Protein AF-C4L0L9-F1 (afdb_monomer)

Foldseek 3Di:
DPDVVVVVCCVLQPPVNLVVLVVVLVVLVVVLVVLVVVLVVLVVVLVVLVVLLVVLVVVLVVQLVVLVVQQDPQRWHADPNDIDHQPDPVSSVVSSCVSSVVSVVVSVVSVVVSVVSVVVSVVSVVVSVVSVVVSVVSVVSSVVNVVVVVVVVVVD

Solvent-accessible surface area (backbone atoms only — not comparable to full-atom values): 8488 Å² total; per-residue (Å²): 137,79,62,71,63,58,63,72,45,43,83,56,69,36,68,70,50,48,52,51,47,52,54,50,50,55,50,45,51,52,53,51,53,52,50,53,50,53,47,52,51,51,52,50,54,46,52,53,45,51,51,51,43,54,50,41,56,50,50,36,52,52,45,32,53,50,45,60,71,57,47,40,97,84,35,35,34,77,54,99,90,40,82,44,72,44,88,47,72,65,51,47,49,50,49,28,50,57,75,23,41,65,55,52,54,52,40,53,51,46,53,51,52,43,52,52,50,52,51,49,48,51,54,50,48,55,51,48,54,54,47,52,55,50,44,51,51,51,50,52,51,50,51,53,43,51,51,50,50,54,54,54,65,73,73,109

Organism: Exiguobacterium sp. (strain ATCC BAA-1283 / AT1b) (NCBI:txid360911)

Structure (mmCIF, N/CA/C/O backbone):
data_AF-C4L0L9-F1
#
_entry.id   AF-C4L0L9-F1
#
loop_
_atom_site.group_PDB
_atom_site.id
_atom_site.type_symbol
_atom_site.label_atom_id
_atom_site.label_alt_id
_atom_site.label_comp_id
_atom_site.label_asym_id
_atom_site.label_entity_id
_atom_site.label_seq_id
_atom_site.pdbx_PDB_ins_code
_atom_site.Cartn_x
_atom_site.Cartn_y
_atom_site.Cartn_z
_atom_site.occupancy
_atom_site.B_iso_or_equiv
_atom_site.auth_seq_id
_atom_site.auth_comp_id
_atom_site.auth_asym_id
_atom_site.auth_atom_id
_atom_site.pdbx_PDB_model_num
ATOM 1 N N . MET A 1 1 ? 30.753 -9.907 -53.698 1.00 44.19 1 MET A N 1
ATOM 2 C CA . MET A 1 1 ? 29.550 -9.616 -52.879 1.00 44.19 1 MET A CA 1
ATOM 3 C C . MET A 1 1 ? 29.886 -8.893 -51.554 1.00 44.19 1 MET A C 1
ATOM 5 O O . MET A 1 1 ? 29.143 -9.044 -50.598 1.00 44.19 1 MET A O 1
ATOM 9 N N . SER A 1 2 ? 30.962 -8.093 -51.443 1.00 51.22 2 SER A N 1
ATOM 10 C CA . SER A 1 2 ? 31.519 -7.734 -50.116 1.00 51.22 2 SER A CA 1
ATOM 11 C C . SER A 1 2 ? 31.445 -6.264 -49.675 1.00 51.22 2 SER A C 1
ATOM 13 O O . SER A 1 2 ? 31.739 -5.997 -48.520 1.00 51.22 2 SER A O 1
ATOM 15 N N . THR A 1 3 ? 31.018 -5.307 -50.501 1.00 48.69 3 THR A N 1
ATOM 16 C CA . THR A 1 3 ? 31.003 -3.877 -50.105 1.00 48.69 3 THR A CA 1
ATOM 17 C C . THR A 1 3 ? 29.601 -3.305 -49.887 1.00 48.69 3 THR A C 1
ATOM 19 O O . THR A 1 3 ? 29.414 -2.447 -49.028 1.00 48.69 3 THR A O 1
ATOM 22 N N . LEU A 1 4 ? 28.589 -3.828 -50.590 1.00 46.50 4 LEU A N 1
ATOM 23 C CA . LEU A 1 4 ? 27.203 -3.352 -50.482 1.00 46.50 4 LEU A CA 1
ATOM 24 C C . LEU A 1 4 ? 26.543 -3.703 -49.138 1.00 46.50 4 LEU A C 1
ATOM 26 O O . LEU A 1 4 ? 25.792 -2.891 -48.615 1.00 46.50 4 LEU A O 1
ATOM 30 N N . GLN A 1 5 ? 26.862 -4.857 -48.538 1.00 54.78 5 GLN A N 1
ATOM 31 C CA . GLN A 1 5 ? 26.287 -5.243 -47.240 1.00 54.78 5 GLN A CA 1
ATOM 32 C C . GLN A 1 5 ? 26.843 -4.416 -46.070 1.00 54.78 5 GLN A C 1
ATOM 34 O O . GLN A 1 5 ? 26.088 -4.062 -45.173 1.00 54.78 5 GLN A O 1
ATOM 39 N N . ILE A 1 6 ? 28.130 -4.050 -46.079 1.00 54.38 6 ILE A N 1
ATOM 40 C CA . ILE A 1 6 ? 28.748 -3.274 -44.986 1.00 54.38 6 ILE A CA 1
ATOM 41 C C . ILE A 1 6 ? 28.174 -1.846 -44.939 1.00 54.38 6 ILE A C 1
ATOM 43 O O . ILE A 1 6 ? 27.879 -1.331 -43.860 1.00 54.38 6 ILE A O 1
ATOM 47 N N . GLY A 1 7 ? 27.923 -1.235 -46.105 1.00 59.56 7 GLY A N 1
ATOM 48 C CA . GLY A 1 7 ? 27.276 0.078 -46.200 1.00 59.56 7 GLY A CA 1
ATOM 49 C C . GLY A 1 7 ? 25.862 0.098 -45.608 1.00 59.56 7 GLY A C 1
ATOM 50 O O . GLY A 1 7 ? 25.508 1.045 -44.901 1.00 59.56 7 GLY A O 1
ATOM 51 N N . SER A 1 8 ? 25.086 -0.973 -45.816 1.00 62.59 8 SER A N 1
ATOM 52 C CA . SER A 1 8 ? 23.718 -1.108 -45.297 1.00 62.59 8 SER A CA 1
ATOM 53 C C . SER A 1 8 ? 23.647 -1.170 -43.768 1.00 62.59 8 SER A C 1
ATOM 55 O O . SER A 1 8 ? 22.678 -0.686 -43.194 1.00 62.59 8 SER A O 1
ATOM 57 N N . TYR A 1 9 ? 24.673 -1.698 -43.094 1.00 68.38 9 TYR A N 1
ATOM 58 C CA . TYR A 1 9 ? 24.697 -1.851 -41.633 1.00 68.38 9 TYR A CA 1
ATOM 59 C C . TYR A 1 9 ? 25.349 -0.683 -40.882 1.00 68.38 9 TYR A C 1
ATOM 61 O O . TYR A 1 9 ? 25.271 -0.628 -39.656 1.00 68.38 9 TYR A O 1
ATOM 69 N N . SER A 1 10 ? 25.951 0.273 -41.597 1.00 67.88 10 SER A N 1
ATOM 70 C CA . SER A 1 10 ? 26.717 1.389 -41.018 1.00 67.88 10 SER A CA 1
ATOM 71 C C . SER A 1 10 ? 25.944 2.207 -39.976 1.00 67.88 10 SER A C 1
ATOM 73 O O . SER A 1 10 ? 26.502 2.613 -38.965 1.00 67.88 10 SER A O 1
ATOM 75 N N . HIS A 1 11 ? 24.641 2.402 -40.163 1.00 72.25 11 HIS A N 1
ATOM 76 C CA . HIS A 1 11 ? 23.782 3.124 -39.223 1.00 72.25 11 HIS A CA 1
ATOM 77 C C . HIS A 1 11 ? 23.518 2.368 -37.908 1.00 72.25 11 HIS A C 1
ATOM 79 O O . HIS A 1 11 ? 23.028 2.967 -36.962 1.00 72.25 11 HIS A O 1
ATOM 85 N N . ILE A 1 12 ? 23.838 1.078 -37.814 1.00 72.19 12 ILE A N 1
ATOM 86 C CA . ILE A 1 12 ? 23.623 0.264 -36.607 1.00 72.19 12 ILE A CA 1
ATOM 87 C C . ILE A 1 12 ? 24.910 0.157 -35.779 1.00 72.19 12 ILE A C 1
ATOM 89 O O . ILE A 1 12 ? 24.837 0.129 -34.556 1.00 72.19 12 ILE A O 1
ATOM 93 N N . ILE A 1 13 ? 26.068 0.129 -36.445 1.00 74.75 13 ILE A N 1
ATOM 94 C CA . ILE A 1 13 ? 27.394 -0.175 -35.865 1.00 74.75 13 ILE A CA 1
ATOM 95 C C . ILE A 1 13 ? 28.318 1.038 -35.717 1.00 74.75 13 ILE A C 1
ATOM 97 O O . ILE A 1 13 ? 29.450 0.895 -35.259 1.00 74.75 13 ILE A O 1
ATOM 101 N N . LYS A 1 14 ? 27.870 2.220 -36.148 1.00 82.25 14 LYS A N 1
ATOM 102 C CA . LYS A 1 14 ? 28.586 3.481 -35.938 1.00 82.25 14 LYS A CA 1
ATOM 103 C C . LYS A 1 14 ? 28.936 3.651 -34.452 1.00 82.25 14 LYS A C 1
ATOM 105 O O . LYS A 1 14 ? 28.048 3.405 -33.6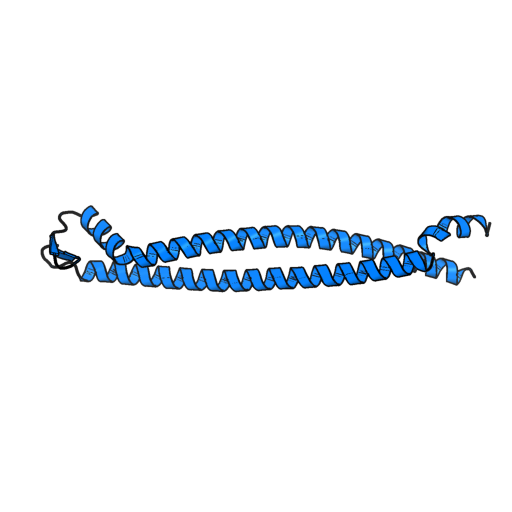32 1.00 82.25 14 LYS A O 1
ATOM 110 N N . PRO A 1 15 ? 30.168 4.066 -34.097 1.00 78.75 15 PRO A N 1
ATOM 111 C CA . PRO A 1 15 ? 30.581 4.223 -32.702 1.00 78.75 15 PRO A CA 1
ATOM 112 C C . PRO A 1 15 ? 29.590 5.045 -31.875 1.00 78.75 15 PRO A C 1
ATOM 114 O O . PRO A 1 15 ? 29.236 4.641 -30.773 1.00 78.75 15 PRO A O 1
ATOM 117 N N . GLU A 1 16 ? 29.039 6.111 -32.459 1.00 82.62 16 GLU A N 1
ATOM 118 C CA . GLU A 1 16 ? 28.061 6.986 -31.808 1.00 82.62 16 GLU A CA 1
ATOM 119 C C . GLU A 1 16 ? 26.762 6.239 -31.456 1.00 82.62 16 GLU A C 1
ATOM 121 O O . GLU A 1 16 ? 26.140 6.482 -30.425 1.00 82.62 16 GLU A O 1
ATOM 126 N N . ASN A 1 17 ? 26.358 5.282 -32.295 1.00 83.06 17 ASN A N 1
ATOM 127 C CA . ASN A 1 17 ? 25.149 4.482 -32.097 1.00 83.06 17 ASN A CA 1
ATOM 128 C C . ASN A 1 17 ? 25.361 3.302 -31.144 1.00 83.06 17 ASN A C 1
ATOM 130 O O . ASN A 1 17 ? 24.385 2.806 -30.585 1.00 83.06 17 ASN A O 1
ATOM 134 N N . VAL A 1 18 ? 26.604 2.847 -30.971 1.00 82.69 18 VAL A N 1
ATOM 135 C CA . VAL A 1 18 ? 26.977 1.849 -29.958 1.00 82.69 18 VAL A CA 1
ATOM 136 C C . VAL A 1 18 ? 27.052 2.514 -28.585 1.00 82.69 18 VAL A C 1
ATOM 138 O O . VAL A 1 18 ? 26.459 2.019 -27.631 1.00 82.69 18 VAL A O 1
ATOM 141 N N . GLU A 1 19 ? 27.710 3.670 -28.497 1.00 86.75 19 GLU A N 1
ATOM 142 C CA . GLU A 1 19 ? 27.778 4.470 -27.273 1.00 86.75 19 GLU A CA 1
ATOM 143 C C . GLU A 1 19 ? 26.380 4.890 -26.812 1.00 86.75 19 GLU A C 1
ATOM 145 O O . GLU A 1 19 ? 26.021 4.666 -25.660 1.00 86.75 19 GLU A O 1
ATOM 150 N N . SER A 1 20 ? 25.540 5.365 -27.739 1.00 86.88 20 SER A N 1
ATOM 151 C CA . SER A 1 20 ? 24.146 5.704 -27.446 1.00 86.88 20 SER A CA 1
ATOM 152 C C . SER A 1 20 ? 23.359 4.533 -26.852 1.00 86.88 20 SER A C 1
ATOM 154 O O . SER A 1 20 ? 22.569 4.748 -25.935 1.00 86.88 20 SER A O 1
ATOM 156 N N . VAL A 1 21 ? 23.556 3.305 -27.344 1.00 86.94 21 VAL A N 1
ATOM 157 C CA . VAL A 1 21 ? 22.855 2.130 -26.807 1.00 86.94 21 VAL A CA 1
ATOM 158 C C . VAL A 1 21 ? 23.388 1.743 -25.430 1.00 86.94 21 VAL A C 1
ATOM 160 O O . VAL A 1 21 ? 22.579 1.432 -24.561 1.00 86.94 21 VAL A O 1
ATOM 163 N N . ASN A 1 22 ? 24.695 1.847 -25.179 1.00 86.69 22 ASN A N 1
ATOM 164 C CA . ASN A 1 22 ? 25.245 1.645 -23.834 1.00 86.69 22 ASN A CA 1
ATOM 165 C C . ASN A 1 22 ? 24.676 2.660 -22.832 1.00 86.69 22 ASN A C 1
ATOM 167 O O . ASN A 1 22 ? 24.205 2.265 -21.771 1.00 86.69 22 ASN A O 1
ATOM 171 N N . THR A 1 23 ? 24.614 3.946 -23.194 1.00 90.19 23 THR A N 1
ATOM 172 C CA . THR A 1 23 ? 23.999 4.969 -22.333 1.00 90.19 23 THR A CA 1
ATOM 173 C C . THR A 1 23 ? 22.520 4.677 -22.068 1.00 90.19 23 THR A C 1
ATOM 175 O O . THR A 1 23 ? 22.044 4.878 -20.954 1.00 90.19 23 THR A O 1
ATOM 178 N N . MET A 1 24 ? 21.783 4.179 -23.069 1.00 88.50 24 MET A N 1
ATOM 179 C CA . MET A 1 24 ? 20.386 3.764 -22.893 1.00 88.50 24 MET A CA 1
ATOM 180 C C . MET A 1 24 ? 20.249 2.565 -21.945 1.00 88.50 24 MET A C 1
ATOM 182 O O . MET A 1 24 ? 19.306 2.540 -21.160 1.00 88.50 24 MET A O 1
ATOM 186 N N . VAL A 1 25 ? 21.168 1.594 -21.997 1.00 88.88 25 VAL A N 1
ATOM 187 C CA . VAL A 1 25 ? 21.195 0.448 -21.070 1.00 88.88 25 VAL A CA 1
ATOM 188 C C . VAL A 1 25 ? 21.446 0.921 -19.639 1.00 88.88 25 VAL A C 1
ATOM 190 O O . VAL A 1 25 ? 20.676 0.569 -18.748 1.00 88.88 25 VAL A O 1
ATOM 193 N N . ASP A 1 26 ? 22.467 1.751 -19.421 1.00 89.75 26 ASP A N 1
ATOM 194 C CA . ASP A 1 26 ? 22.813 2.254 -18.086 1.00 89.75 26 ASP A CA 1
ATOM 195 C C . ASP A 1 26 ? 21.675 3.091 -17.482 1.00 89.75 26 ASP A C 1
ATOM 197 O O . ASP A 1 26 ? 21.312 2.912 -16.316 1.00 89.75 26 ASP A O 1
ATOM 201 N N . ALA A 1 27 ? 21.059 3.962 -18.290 1.00 90.88 27 ALA A N 1
ATOM 202 C CA . ALA A 1 27 ? 19.903 4.750 -17.873 1.00 90.88 27 ALA A CA 1
ATOM 203 C C . ALA A 1 27 ? 18.705 3.855 -17.512 1.00 90.88 27 ALA A C 1
ATOM 205 O O . ALA A 1 27 ? 18.120 4.012 -16.442 1.00 90.88 27 ALA A O 1
ATOM 206 N N . ALA A 1 28 ? 18.382 2.869 -18.356 1.00 90.12 28 ALA A N 1
ATOM 207 C CA . ALA A 1 28 ? 17.270 1.952 -18.115 1.00 90.12 28 ALA A CA 1
ATOM 208 C C . ALA A 1 28 ? 17.472 1.088 -16.858 1.00 90.12 28 ALA A C 1
ATOM 210 O O . ALA A 1 28 ? 16.516 0.828 -16.126 1.00 90.12 28 ALA A O 1
ATOM 211 N N . LEU A 1 29 ? 18.709 0.664 -16.578 1.00 89.12 29 LEU A N 1
ATOM 212 C CA . LEU A 1 29 ? 19.053 -0.051 -15.347 1.00 89.12 29 LEU A CA 1
ATOM 213 C C . LEU A 1 29 ? 18.881 0.840 -14.114 1.00 89.12 29 LEU A C 1
ATOM 215 O O . LEU A 1 29 ? 18.288 0.405 -13.127 1.00 89.12 29 LEU A O 1
ATOM 219 N N . SER A 1 30 ? 19.358 2.085 -14.178 1.00 92.62 30 SER A N 1
ATOM 220 C CA . SER A 1 30 ? 19.194 3.055 -13.092 1.00 92.62 30 SER A CA 1
ATOM 221 C C . SER A 1 30 ? 17.716 3.319 -12.786 1.00 92.62 30 SER A C 1
ATOM 223 O O . SER A 1 30 ? 17.316 3.294 -11.622 1.00 92.62 30 SER A O 1
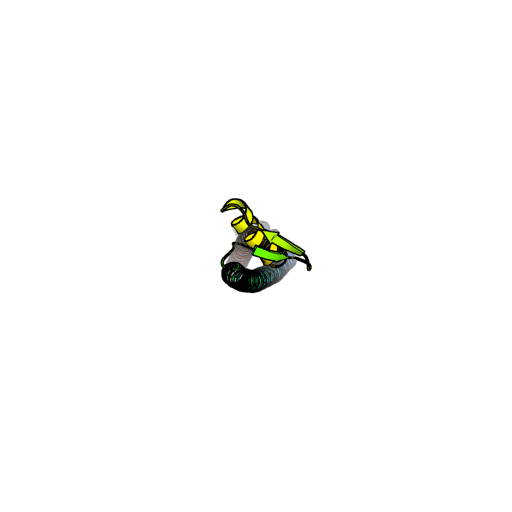ATOM 225 N N . ASP A 1 31 ? 16.895 3.517 -13.819 1.00 91.44 31 ASP A N 1
ATOM 226 C CA . ASP A 1 31 ? 15.456 3.756 -13.674 1.00 91.44 31 ASP A CA 1
ATOM 227 C C . ASP A 1 31 ? 14.727 2.551 -13.059 1.00 91.44 31 ASP A C 1
ATOM 229 O O . ASP A 1 31 ? 13.856 2.715 -12.200 1.00 91.44 31 ASP A O 1
ATOM 233 N N . LEU A 1 32 ? 15.100 1.330 -13.459 1.0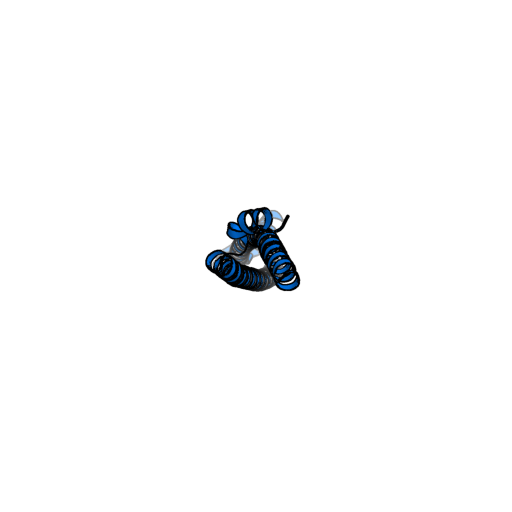0 90.50 32 LEU A N 1
ATOM 234 C CA . LEU A 1 32 ? 14.495 0.103 -12.941 1.00 90.50 32 LEU A CA 1
ATOM 235 C C . LEU A 1 32 ? 14.821 -0.111 -11.456 1.00 90.50 32 LEU A C 1
ATOM 237 O O . LEU A 1 32 ? 13.923 -0.423 -10.674 1.00 90.50 32 LEU A O 1
ATOM 241 N N . VAL A 1 33 ? 16.077 0.122 -11.057 1.00 92.25 33 VAL A N 1
ATOM 242 C CA . VAL A 1 33 ? 16.511 0.038 -9.652 1.00 92.25 33 VAL A CA 1
ATOM 243 C C . VAL A 1 33 ? 15.833 1.109 -8.796 1.00 92.25 33 VAL A C 1
ATOM 245 O O . VAL A 1 33 ? 15.416 0.827 -7.671 1.00 92.25 33 VAL A O 1
ATOM 248 N N . ALA A 1 34 ? 15.694 2.333 -9.314 1.00 92.81 34 ALA A N 1
ATOM 249 C CA . ALA A 1 34 ? 15.029 3.419 -8.597 1.00 92.81 34 ALA A CA 1
ATOM 250 C C . ALA A 1 34 ? 13.569 3.070 -8.271 1.00 92.81 34 ALA A C 1
ATOM 252 O O . ALA A 1 34 ? 13.145 3.205 -7.124 1.00 92.81 34 ALA A O 1
ATOM 253 N N . ILE A 1 35 ? 12.820 2.544 -9.242 1.00 92.56 35 ILE A N 1
ATOM 254 C CA . ILE A 1 35 ? 11.413 2.178 -9.033 1.00 92.56 35 ILE A CA 1
ATOM 255 C C . ILE A 1 35 ? 11.262 0.945 -8.152 1.00 92.56 35 ILE A C 1
ATOM 257 O O . ILE A 1 35 ? 10.349 0.900 -7.334 1.00 92.56 35 ILE A O 1
ATOM 261 N N . GLU A 1 36 ? 12.152 -0.042 -8.259 1.00 90.00 36 GLU A N 1
ATOM 262 C CA . GLU A 1 36 ? 12.136 -1.187 -7.345 1.00 90.00 36 GLU A CA 1
ATOM 263 C C . GLU A 1 36 ? 12.302 -0.737 -5.885 1.00 90.00 36 GLU A C 1
ATOM 265 O O . GLU A 1 36 ? 11.580 -1.204 -4.999 1.00 90.00 36 GLU A O 1
ATOM 270 N N . LYS A 1 37 ? 13.190 0.235 -5.643 1.00 92.75 37 LYS A N 1
ATOM 271 C CA . LYS A 1 37 ? 13.360 0.847 -4.324 1.00 92.75 37 LYS A CA 1
ATOM 272 C C . LYS A 1 37 ? 12.099 1.589 -3.868 1.00 92.75 37 LYS A C 1
ATOM 274 O O . LYS A 1 37 ? 11.651 1.354 -2.748 1.00 92.75 37 LYS A O 1
ATOM 279 N N . GLU A 1 38 ? 11.505 2.427 -4.720 1.00 92.12 38 GLU A N 1
ATOM 280 C CA . GLU A 1 38 ? 10.257 3.150 -4.412 1.00 92.12 38 GLU A CA 1
ATOM 281 C C . GLU A 1 38 ? 9.107 2.188 -4.063 1.00 92.12 38 GLU A C 1
ATOM 283 O O . GLU A 1 38 ? 8.386 2.397 -3.087 1.00 92.12 38 GLU A O 1
ATOM 288 N N . VAL A 1 39 ? 8.969 1.088 -4.812 1.00 90.06 39 VAL A N 1
ATOM 289 C CA . VAL A 1 39 ? 7.976 0.038 -4.539 1.00 90.06 39 VAL A CA 1
ATOM 290 C C . VAL A 1 39 ? 8.239 -0.618 -3.184 1.00 90.06 39 VAL A C 1
ATOM 292 O O . VAL A 1 39 ? 7.304 -0.819 -2.405 1.00 90.06 39 VAL A O 1
ATOM 295 N N . GLY A 1 40 ? 9.498 -0.943 -2.881 1.00 90.56 40 GLY A N 1
ATOM 296 C CA . GLY A 1 40 ? 9.892 -1.512 -1.592 1.00 90.56 40 GLY A CA 1
ATOM 297 C C . GLY A 1 40 ? 9.549 -0.597 -0.413 1.00 90.56 40 GLY A C 1
ATOM 298 O O . GLY A 1 40 ? 8.964 -1.053 0.572 1.00 90.56 40 GLY A O 1
ATOM 299 N N . GLU A 1 41 ? 9.844 0.697 -0.534 1.00 93.06 41 GLU A N 1
ATOM 300 C CA . GLU A 1 41 ? 9.500 1.713 0.468 1.00 93.06 41 GLU A CA 1
ATOM 301 C C . GLU A 1 41 ? 7.980 1.842 0.647 1.00 93.06 41 GLU A C 1
ATOM 303 O O . GLU A 1 41 ? 7.486 1.838 1.777 1.00 93.06 41 GLU A O 1
ATOM 308 N N . ALA A 1 42 ? 7.213 1.852 -0.448 1.00 92.06 42 ALA A N 1
ATOM 309 C CA . ALA A 1 42 ? 5.752 1.894 -0.394 1.00 92.06 42 ALA A CA 1
ATOM 310 C C . ALA A 1 42 ? 5.155 0.664 0.319 1.00 92.06 42 ALA A C 1
ATOM 312 O O . ALA A 1 42 ? 4.216 0.792 1.109 1.00 92.06 42 ALA A O 1
ATOM 313 N N . TYR A 1 43 ? 5.723 -0.529 0.107 1.00 91.06 43 TYR A N 1
ATOM 314 C CA . TYR A 1 43 ? 5.336 -1.736 0.844 1.00 91.06 43 TYR A CA 1
ATOM 315 C C . TYR A 1 43 ? 5.676 -1.664 2.336 1.00 91.06 43 TYR A C 1
ATOM 317 O O . TYR A 1 43 ? 4.881 -2.135 3.155 1.00 91.06 43 TYR A O 1
ATOM 325 N N . GLY A 1 44 ? 6.816 -1.064 2.691 1.00 91.50 44 GLY A N 1
ATOM 326 C CA . GLY A 1 44 ? 7.187 -0.782 4.079 1.00 91.50 44 GLY A CA 1
ATOM 327 C C . GLY A 1 44 ? 6.160 0.122 4.762 1.00 91.50 44 GLY A C 1
ATOM 328 O O . GLY A 1 44 ? 5.567 -0.273 5.767 1.00 91.50 44 GLY A O 1
ATOM 329 N N . ASN A 1 45 ? 5.853 1.265 4.145 1.00 92.62 45 ASN A N 1
ATOM 330 C CA . ASN A 1 45 ? 4.851 2.215 4.640 1.00 92.62 45 ASN A CA 1
ATOM 331 C C . ASN A 1 45 ? 3.472 1.557 4.797 1.00 92.62 45 ASN A C 1
ATOM 333 O O . ASN A 1 45 ? 2.801 1.720 5.817 1.00 92.62 45 ASN A O 1
ATOM 337 N N . ARG A 1 46 ? 3.058 0.737 3.822 1.00 94.81 46 ARG A N 1
ATOM 338 C CA . ARG A 1 46 ? 1.809 -0.031 3.907 1.00 94.81 46 ARG A CA 1
ATOM 339 C C . ARG A 1 46 ? 1.794 -0.966 5.117 1.00 94.81 46 ARG A C 1
ATOM 341 O O . ARG A 1 46 ? 0.774 -1.065 5.795 1.00 94.81 46 ARG A O 1
ATOM 348 N N . ALA A 1 47 ? 2.889 -1.676 5.383 1.00 95.44 47 ALA A N 1
ATOM 349 C CA . ALA A 1 47 ? 2.969 -2.597 6.514 1.00 95.44 47 ALA A CA 1
ATOM 350 C C . ALA A 1 47 ? 2.841 -1.864 7.860 1.00 95.44 47 ALA A C 1
ATOM 352 O O . ALA A 1 47 ? 2.159 -2.355 8.765 1.00 95.44 47 ALA A O 1
ATOM 353 N N . GLU A 1 48 ? 3.441 -0.679 7.978 1.00 95.31 48 GLU A N 1
ATOM 354 C CA . GLU A 1 48 ? 3.315 0.173 9.163 1.00 95.31 48 GLU A CA 1
ATOM 355 C C . GLU A 1 48 ? 1.876 0.659 9.369 1.00 95.31 48 GLU A C 1
ATOM 357 O O . GLU A 1 48 ? 1.339 0.510 10.470 1.00 95.31 48 GLU A O 1
ATOM 362 N N . LEU A 1 49 ? 1.213 1.136 8.310 1.00 95.38 49 LEU A N 1
ATOM 363 C CA . LEU A 1 49 ? -0.193 1.554 8.361 1.00 95.38 49 LEU A CA 1
ATOM 364 C C . LEU A 1 49 ? -1.124 0.399 8.750 1.00 95.38 49 LEU A C 1
ATOM 366 O O . LEU A 1 49 ? -1.983 0.565 9.614 1.00 95.38 49 LEU A O 1
ATOM 370 N N . VAL A 1 50 ? -0.923 -0.800 8.189 1.00 96.38 50 VAL A N 1
ATOM 371 C CA . VAL A 1 50 ? -1.692 -2.002 8.563 1.00 96.38 50 VAL A CA 1
ATOM 372 C C . VAL A 1 50 ? -1.518 -2.322 10.047 1.00 96.38 50 VAL A C 1
ATOM 374 O O . VAL A 1 50 ? -2.490 -2.637 10.737 1.00 96.38 50 VAL A O 1
ATOM 377 N N . LYS A 1 51 ? -0.285 -2.247 10.559 1.00 96.56 51 LYS A N 1
ATOM 378 C CA . LYS A 1 51 ? -0.002 -2.503 11.973 1.00 96.56 51 LYS A CA 1
ATOM 379 C C . LYS A 1 51 ? -0.688 -1.469 12.869 1.00 96.56 51 LYS A C 1
ATOM 381 O O . LYS A 1 51 ? -1.317 -1.860 13.852 1.00 96.56 51 LYS A O 1
ATOM 386 N N . ALA A 1 52 ? -0.605 -0.188 12.514 1.00 95.12 52 ALA A N 1
ATOM 387 C CA . ALA A 1 52 ? -1.257 0.896 13.242 1.00 95.12 52 ALA A CA 1
ATOM 388 C C . ALA A 1 52 ? -2.789 0.742 13.243 1.00 95.12 52 ALA A C 1
ATOM 390 O O . ALA A 1 52 ? -3.411 0.814 14.303 1.00 95.12 52 ALA A O 1
ATOM 391 N N . ALA A 1 53 ? -3.388 0.418 12.093 1.00 95.56 53 ALA A N 1
ATOM 392 C CA . ALA A 1 53 ? -4.817 0.133 11.981 1.00 95.56 53 ALA A CA 1
ATOM 393 C C . ALA A 1 53 ? -5.237 -1.029 12.893 1.00 95.56 53 ALA A C 1
ATOM 395 O O . ALA A 1 53 ? -6.209 -0.920 13.638 1.00 95.56 53 ALA A O 1
ATOM 396 N N . LYS A 1 54 ? -4.472 -2.131 12.911 1.00 95.88 54 LYS A N 1
ATOM 397 C CA . LYS A 1 54 ? -4.764 -3.281 13.782 1.00 95.88 54 LYS A CA 1
ATOM 398 C C . LYS A 1 54 ? -4.631 -2.973 15.264 1.00 95.88 54 LYS A C 1
ATOM 400 O O . LYS A 1 54 ? -5.413 -3.498 16.059 1.00 95.88 54 LYS A O 1
ATOM 405 N N . GLN A 1 55 ? -3.679 -2.127 15.637 1.00 95.62 55 GLN A N 1
ATOM 406 C CA . GLN A 1 55 ? -3.562 -1.665 17.010 1.00 95.62 55 GLN A CA 1
ATOM 407 C C . GLN A 1 55 ? -4.790 -0.835 17.415 1.00 95.62 55 GLN A C 1
ATOM 409 O O . GLN A 1 55 ? -5.422 -1.150 18.423 1.00 95.62 55 GLN A O 1
ATOM 414 N N . LEU A 1 56 ? -5.194 0.135 16.589 1.00 95.12 56 LEU A N 1
ATOM 415 C CA . LEU A 1 56 ? -6.381 0.963 16.829 1.00 95.12 56 LEU A CA 1
ATOM 416 C C . LEU A 1 56 ? -7.681 0.151 16.854 1.00 95.12 56 LEU A C 1
ATOM 418 O O . LEU A 1 56 ? -8.522 0.376 17.720 1.00 95.12 56 LEU A O 1
ATOM 422 N N . GLU A 1 57 ? -7.847 -0.840 15.973 1.00 94.94 57 GLU A N 1
ATOM 423 C CA . GLU A 1 57 ? -8.977 -1.780 16.035 1.00 94.94 57 GLU A CA 1
ATOM 424 C C . GLU A 1 57 ? -9.042 -2.502 17.394 1.00 94.94 57 GLU A C 1
ATOM 426 O O . GLU A 1 57 ? -10.128 -2.722 17.940 1.00 94.94 57 GLU A O 1
ATOM 431 N N . GLY A 1 58 ? -7.886 -2.896 17.937 1.00 95.38 58 GLY A N 1
ATOM 432 C CA . GLY A 1 58 ? -7.779 -3.511 19.257 1.00 95.38 58 GLY A CA 1
ATOM 433 C C . GLY A 1 58 ? -8.157 -2.543 20.377 1.00 95.38 58 GLY A C 1
ATOM 434 O O . GLY A 1 58 ? -8.968 -2.884 21.239 1.00 95.38 58 GLY A O 1
ATOM 435 N N . GLU A 1 59 ? -7.626 -1.324 20.333 1.00 94.62 59 GLU A N 1
ATOM 436 C CA . GLU A 1 59 ? -7.921 -0.261 21.297 1.00 94.62 59 GLU A CA 1
ATOM 437 C C . GLU A 1 59 ? -9.408 0.117 21.296 1.00 94.62 59 GLU A C 1
ATOM 439 O O . GLU A 1 59 ? -10.016 0.212 22.362 1.00 94.62 59 GLU A O 1
ATOM 444 N N . ILE A 1 60 ? -10.031 0.229 20.118 1.00 94.44 60 ILE A N 1
ATOM 445 C CA . ILE A 1 60 ? -11.476 0.442 19.972 1.00 94.44 60 ILE A CA 1
ATOM 446 C C . ILE A 1 60 ? -12.243 -0.669 20.686 1.00 94.44 60 ILE A C 1
ATOM 448 O O . ILE A 1 60 ? -13.094 -0.378 21.521 1.00 94.44 60 ILE A O 1
ATOM 452 N N . LYS A 1 61 ? -11.925 -1.942 20.421 1.00 93.62 61 LYS A N 1
ATOM 453 C CA . LYS A 1 61 ? -12.615 -3.073 21.064 1.00 93.62 61 LYS A CA 1
ATOM 454 C C . LYS A 1 61 ? -12.469 -3.051 22.584 1.00 93.62 61 LYS A C 1
ATOM 456 O O . LYS A 1 61 ? -13.436 -3.342 23.285 1.00 93.62 61 LYS A O 1
ATOM 461 N N . LEU A 1 62 ? -11.292 -2.691 23.097 1.00 94.44 62 LEU A N 1
ATOM 462 C CA . LEU A 1 62 ? -11.051 -2.568 24.537 1.00 94.44 62 LEU A CA 1
ATOM 463 C C . LEU A 1 62 ? -11.846 -1.412 25.153 1.00 94.44 62 LEU A C 1
ATOM 465 O O . LEU A 1 62 ? -12.463 -1.590 26.204 1.00 94.44 62 LEU A O 1
ATOM 469 N N . LEU A 1 63 ? -11.883 -0.252 24.495 1.00 93.44 63 LEU A N 1
ATOM 470 C CA . LEU A 1 63 ? -12.671 0.901 24.933 1.00 93.44 63 LEU A CA 1
ATOM 471 C C . LEU A 1 63 ? -14.168 0.599 24.922 1.00 93.44 63 LEU A C 1
ATOM 473 O O . LEU A 1 63 ? -14.873 0.925 25.874 1.00 93.44 63 LEU A O 1
ATOM 477 N N . GLU A 1 64 ? -14.648 -0.066 23.876 1.00 92.12 64 GLU A N 1
ATOM 478 C CA . GLU A 1 64 ? -16.040 -0.479 23.748 1.00 92.12 64 GLU A CA 1
ATOM 479 C C . GLU A 1 64 ? -16.430 -1.532 24.795 1.00 92.12 64 GLU A C 1
ATOM 481 O O . GLU A 1 64 ? -17.505 -1.439 25.390 1.00 92.12 64 GLU A O 1
ATOM 486 N N . ALA A 1 65 ? -15.554 -2.500 25.079 1.00 90.94 65 ALA A N 1
ATOM 487 C CA . ALA A 1 65 ? -15.745 -3.460 26.165 1.00 90.94 65 ALA A CA 1
ATOM 488 C C . ALA A 1 65 ? -15.768 -2.763 27.536 1.00 90.94 65 ALA A C 1
ATOM 490 O O . ALA A 1 65 ? -16.652 -3.018 28.356 1.00 90.94 65 ALA A O 1
ATOM 491 N N . GLY A 1 66 ? -14.846 -1.823 27.763 1.00 89.31 66 GLY A N 1
ATOM 492 C CA . GLY A 1 66 ? -14.812 -0.997 28.968 1.00 89.31 66 GLY A CA 1
ATOM 493 C C . GLY A 1 66 ? -16.054 -0.116 29.120 1.00 89.31 66 GLY A C 1
ATOM 494 O O . GLY A 1 66 ? -16.530 0.080 30.238 1.00 89.31 66 GLY A O 1
ATOM 495 N N . ALA A 1 67 ? -16.629 0.368 28.015 1.00 87.50 67 ALA A N 1
ATOM 496 C CA . ALA A 1 67 ? -17.874 1.130 28.030 1.00 87.50 67 ALA A CA 1
ATOM 497 C C . ALA A 1 67 ? -19.033 0.291 28.581 1.00 87.50 67 ALA A C 1
ATOM 499 O O . ALA A 1 67 ? -19.789 0.795 29.405 1.00 87.50 67 ALA A O 1
ATOM 500 N N . PHE A 1 68 ? -19.133 -0.995 28.224 1.00 84.38 68 PHE A N 1
ATOM 501 C CA . PHE A 1 68 ? -20.132 -1.893 28.815 1.00 84.38 68 PHE A CA 1
ATOM 502 C C . PHE A 1 68 ? -19.951 -2.070 30.322 1.00 84.38 68 PHE A C 1
ATOM 504 O O . PHE A 1 68 ? -20.933 -2.035 31.057 1.00 84.38 68 PHE A O 1
ATOM 511 N N . MET A 1 69 ? -18.709 -2.218 30.789 1.00 85.00 69 MET A N 1
ATOM 512 C CA . MET A 1 69 ? -18.418 -2.387 32.218 1.00 85.00 69 MET A CA 1
ATOM 513 C C . MET A 1 69 ? -18.746 -1.139 33.049 1.00 85.00 69 MET A C 1
ATOM 515 O O . MET A 1 69 ? -19.022 -1.253 34.240 1.00 85.00 69 MET A O 1
ATOM 519 N N . LYS A 1 70 ? -18.724 0.049 32.434 1.00 85.31 70 LYS A N 1
ATOM 520 C CA . LYS A 1 70 ? -19.073 1.321 33.085 1.00 85.31 70 LYS A CA 1
ATOM 521 C C . LYS A 1 70 ? -20.581 1.563 33.190 1.00 85.31 70 LYS A C 1
ATOM 523 O O . LYS A 1 70 ? -20.989 2.501 33.873 1.00 85.31 70 LYS A O 1
ATOM 528 N N . ILE A 1 71 ? -21.410 0.750 32.531 1.00 86.50 71 ILE A N 1
ATOM 529 C CA . ILE A 1 71 ? -22.865 0.851 32.654 1.00 86.50 71 ILE A CA 1
ATOM 530 C C . ILE A 1 71 ? -23.275 0.321 34.028 1.00 86.50 71 ILE A C 1
ATOM 532 O O . ILE A 1 71 ? -23.124 -0.864 34.317 1.00 86.50 71 ILE A O 1
ATOM 536 N N . GLY A 1 72 ? -23.797 1.206 34.880 1.00 81.50 72 GLY A N 1
ATOM 537 C CA . GLY A 1 72 ? -24.297 0.826 36.199 1.00 81.50 72 GLY A CA 1
ATOM 538 C C . GLY A 1 72 ? -25.536 -0.071 36.123 1.00 81.50 72 GLY A C 1
ATOM 539 O O . GLY A 1 72 ? -26.208 -0.143 35.094 1.00 81.50 72 GLY A O 1
ATOM 540 N N . VAL A 1 73 ? -25.879 -0.708 37.247 1.00 80.00 73 VAL A N 1
ATOM 541 C CA . VAL A 1 73 ? -27.018 -1.644 37.373 1.00 80.00 73 VAL A CA 1
ATOM 542 C C . VAL A 1 73 ? -28.343 -1.027 36.889 1.00 80.00 73 VAL A C 1
ATOM 544 O O . VAL A 1 73 ? -29.146 -1.706 36.254 1.00 80.00 73 VAL A O 1
ATOM 547 N N . ASP A 1 74 ? -28.525 0.285 37.074 1.00 83.75 74 ASP A N 1
ATOM 548 C CA . ASP A 1 74 ? -29.725 1.026 36.654 1.00 83.75 74 ASP A CA 1
ATOM 549 C C . ASP A 1 74 ? -29.706 1.494 35.184 1.00 83.75 74 ASP A C 1
ATOM 551 O O . ASP A 1 74 ? -30.541 2.304 34.763 1.00 83.75 74 ASP A O 1
ATOM 555 N N . ASN A 1 75 ? -28.759 0.995 34.381 1.00 84.62 75 ASN A N 1
ATOM 556 C CA . ASN A 1 75 ? -28.441 1.474 33.032 1.00 84.62 75 ASN A CA 1
ATOM 557 C C . ASN A 1 75 ? -28.057 2.962 32.987 1.00 84.62 75 ASN A C 1
ATOM 559 O O . ASN A 1 75 ? -28.317 3.650 32.001 1.00 84.62 75 ASN A O 1
ATOM 563 N N . THR A 1 76 ? -27.454 3.484 34.050 1.00 86.00 76 THR A N 1
ATOM 564 C CA . THR A 1 76 ? -26.973 4.869 34.108 1.00 86.00 76 THR A CA 1
ATOM 565 C C . THR A 1 76 ? -25.468 4.928 33.916 1.00 86.00 76 THR A C 1
ATOM 567 O O . THR A 1 76 ? -24.746 4.100 34.472 1.00 86.00 76 THR A O 1
ATOM 570 N N . VAL A 1 77 ? -25.000 5.928 33.173 1.00 87.50 77 VAL A N 1
ATOM 571 C CA . VAL A 1 77 ? -23.574 6.199 32.953 1.00 87.50 77 VAL A CA 1
ATOM 572 C C . VAL A 1 77 ? -23.315 7.689 33.129 1.00 87.50 77 VAL A C 1
ATOM 574 O O . VAL A 1 77 ? -24.221 8.502 32.951 1.00 87.50 77 VAL A O 1
ATOM 577 N N . GLU A 1 78 ? -22.086 8.053 33.468 1.00 85.38 78 GLU A N 1
ATOM 578 C CA . GLU A 1 78 ? -21.655 9.449 33.485 1.00 85.38 78 GLU A CA 1
ATOM 579 C C . GLU A 1 78 ? -20.954 9.780 32.162 1.00 85.38 78 GLU A C 1
ATOM 581 O O . GLU A 1 78 ? -20.011 9.093 31.766 1.00 85.38 78 GLU A O 1
ATOM 586 N N . ILE A 1 79 ? -21.454 10.797 31.458 1.00 83.81 79 ILE A N 1
ATOM 587 C CA . ILE A 1 79 ? -20.899 11.318 30.202 1.00 83.81 79 ILE A CA 1
ATOM 588 C C . ILE A 1 79 ? -20.674 12.809 30.411 1.00 83.81 79 ILE A C 1
ATOM 590 O O . ILE A 1 79 ? -21.627 13.526 30.715 1.00 83.81 79 ILE A O 1
ATOM 594 N N . ASP A 1 80 ? -19.430 13.270 30.288 1.00 82.25 80 ASP A N 1
ATOM 595 C CA . ASP A 1 80 ? -19.065 14.690 30.409 1.00 82.25 80 ASP A CA 1
ATOM 596 C C . ASP A 1 80 ? -19.617 15.369 31.683 1.00 82.25 80 ASP A C 1
ATOM 598 O O . ASP A 1 80 ? -20.088 16.505 31.656 1.00 82.25 80 ASP A O 1
ATOM 602 N N . GLY A 1 81 ? -19.611 14.645 32.811 1.00 81.50 81 GLY A N 1
ATOM 603 C CA . GLY A 1 81 ? -20.114 15.116 34.111 1.00 81.50 81 GLY A CA 1
ATOM 604 C C . GLY A 1 81 ? -21.636 15.033 34.297 1.00 81.50 81 GLY A C 1
ATOM 605 O O . GLY A 1 81 ? -22.145 15.365 35.366 1.00 81.50 81 GLY A O 1
ATOM 606 N N . ASN A 1 82 ? -22.381 14.564 33.292 1.00 85.50 82 ASN A N 1
ATOM 607 C CA . ASN A 1 82 ? -23.827 14.370 33.367 1.00 85.50 82 ASN A CA 1
ATOM 608 C C . ASN A 1 82 ? -24.181 12.889 33.511 1.00 85.50 82 ASN A C 1
ATOM 610 O O . ASN A 1 82 ? -23.718 12.041 32.747 1.00 85.50 82 ASN A O 1
ATOM 614 N N . LYS A 1 83 ? -25.076 12.569 34.452 1.00 85.94 83 LYS A N 1
ATOM 615 C CA . LYS A 1 83 ? -25.658 11.225 34.553 1.00 85.94 83 LYS A CA 1
ATOM 616 C C . LYS A 1 83 ? -26.735 11.040 33.489 1.00 85.94 83 LYS A C 1
ATOM 618 O O . LYS A 1 83 ? -27.780 11.685 33.534 1.00 85.94 83 LYS A O 1
ATOM 623 N N . VAL A 1 84 ? -26.498 10.118 32.566 1.00 86.81 84 VAL A N 1
ATOM 624 C CA . VAL A 1 84 ? -27.408 9.770 31.473 1.00 86.81 84 VAL A CA 1
ATOM 625 C C . VAL A 1 84 ? -27.931 8.354 31.682 1.00 86.81 84 VAL A C 1
ATOM 627 O O . VAL A 1 84 ? -27.167 7.432 31.969 1.00 86.81 84 VAL A O 1
ATOM 630 N N . LYS A 1 85 ? -29.244 8.158 31.525 1.00 88.19 85 LYS A N 1
ATOM 631 C CA . LYS A 1 85 ? -29.871 6.832 31.556 1.00 88.19 85 LYS A CA 1
ATOM 632 C C . LYS A 1 85 ? -29.984 6.266 30.141 1.00 88.19 85 LYS A C 1
ATOM 634 O O . LYS A 1 85 ? -30.640 6.846 29.279 1.00 88.19 85 LYS A O 1
ATOM 639 N N . LEU A 1 86 ? -29.377 5.109 29.911 1.00 89.19 86 LEU A N 1
ATOM 640 C CA . LEU A 1 86 ? -29.407 4.377 28.649 1.00 89.19 86 LEU A CA 1
ATOM 641 C C . LEU A 1 86 ? -30.650 3.476 28.615 1.00 89.19 86 LEU A C 1
ATOM 643 O O . LEU A 1 86 ? -30.618 2.315 29.020 1.00 89.19 86 LEU A O 1
ATOM 647 N N . ALA A 1 87 ? -31.774 4.038 28.165 1.00 86.12 87 ALA A N 1
ATOM 648 C CA . ALA A 1 87 ? -33.092 3.403 28.261 1.00 86.12 87 ALA A CA 1
ATOM 649 C C . ALA A 1 87 ? -33.273 2.152 27.378 1.00 86.12 87 ALA A C 1
ATOM 651 O O . ALA A 1 87 ? -34.065 1.273 27.713 1.00 86.12 87 ALA A O 1
ATOM 652 N N . ASN A 1 88 ? -32.558 2.054 26.256 1.00 88.19 88 ASN A N 1
ATOM 653 C CA . ASN A 1 88 ? -32.699 0.965 25.291 1.00 88.19 88 ASN A CA 1
ATOM 654 C C . ASN A 1 88 ? -31.332 0.507 24.744 1.00 88.19 88 ASN A C 1
ATOM 656 O O . ASN A 1 88 ? -30.287 1.100 25.023 1.00 88.19 88 ASN A O 1
ATOM 660 N N . ALA A 1 89 ? -31.335 -0.592 23.982 1.00 87.31 89 ALA A N 1
ATOM 661 C CA . ALA A 1 89 ? -30.118 -1.158 23.396 1.00 87.31 89 ALA A CA 1
ATOM 662 C C . ALA A 1 89 ? -29.425 -0.199 22.415 1.00 87.31 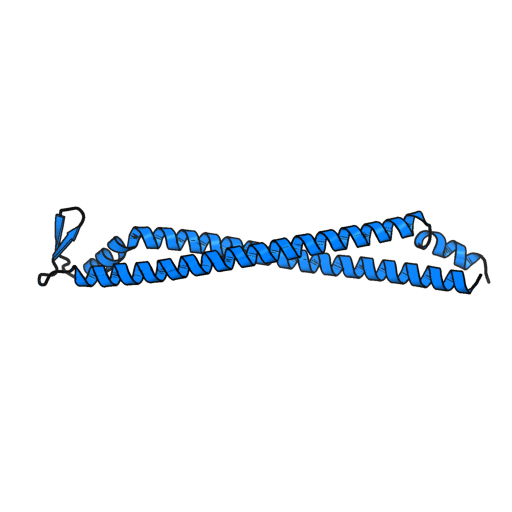89 ALA A C 1
ATOM 664 O O . ALA A 1 89 ? -28.200 -0.179 22.348 1.00 87.31 89 ALA A O 1
ATOM 665 N N . GLU A 1 90 ? -30.201 0.622 21.711 1.00 90.56 90 GLU A N 1
ATOM 666 C CA . GLU A 1 90 ? -29.696 1.612 20.761 1.00 90.56 90 GLU A CA 1
ATOM 667 C C . GLU A 1 90 ? -28.891 2.714 21.462 1.00 90.56 90 GLU A C 1
ATOM 669 O O . GLU A 1 90 ? -27.767 2.998 21.063 1.00 90.56 90 GLU A O 1
ATOM 674 N N . MET A 1 91 ? -29.382 3.249 22.585 1.00 89.88 91 MET A N 1
ATOM 675 C CA . MET A 1 91 ? -28.650 4.221 23.408 1.00 89.88 91 MET A CA 1
ATOM 676 C C . MET A 1 91 ? -27.353 3.627 23.973 1.00 89.88 91 MET A C 1
ATOM 678 O O . MET A 1 91 ? -26.342 4.323 24.055 1.00 89.88 91 MET A O 1
ATOM 682 N N . ARG A 1 92 ? -27.344 2.330 24.319 1.00 88.25 92 ARG A N 1
ATOM 683 C CA . ARG A 1 92 ? -26.118 1.631 24.743 1.00 88.25 92 ARG A CA 1
ATOM 684 C C . ARG A 1 92 ? -25.109 1.475 23.606 1.00 88.25 92 ARG A C 1
ATOM 686 O O . ARG A 1 92 ? -23.919 1.671 23.842 1.00 88.25 92 ARG A O 1
ATOM 693 N N . ASP A 1 93 ? -25.558 1.166 22.389 1.00 89.56 93 ASP A N 1
ATOM 694 C CA . ASP A 1 93 ? -24.672 1.138 21.218 1.00 89.56 93 ASP A CA 1
ATOM 695 C C . ASP A 1 93 ? -24.128 2.538 20.901 1.00 89.56 93 ASP A C 1
ATOM 697 O O . ASP A 1 93 ? -22.929 2.711 20.697 1.00 89.56 93 ASP A O 1
ATOM 701 N N . MET A 1 94 ? -24.977 3.563 20.942 1.00 89.81 94 MET A N 1
ATOM 702 C CA . MET A 1 94 ? -24.555 4.946 20.716 1.00 89.81 94 MET A CA 1
ATOM 703 C C . MET A 1 94 ? -23.526 5.407 21.750 1.00 89.81 94 MET A C 1
ATOM 705 O O . MET A 1 94 ? -22.522 6.009 21.374 1.00 89.81 94 MET A O 1
ATOM 709 N N . TYR A 1 95 ? -23.711 5.063 23.028 1.00 90.38 95 TYR A N 1
ATOM 710 C CA . TYR A 1 95 ? -22.717 5.323 24.071 1.00 90.38 95 TYR A CA 1
ATOM 711 C C . TYR A 1 95 ? -21.392 4.607 23.790 1.00 90.38 95 TYR A C 1
ATOM 713 O O . TYR A 1 95 ? -20.334 5.233 23.817 1.00 90.38 95 TYR A O 1
ATOM 721 N N . ARG A 1 96 ? -21.439 3.316 23.445 1.00 90.44 96 ARG A N 1
ATOM 722 C CA . ARG A 1 96 ? -20.253 2.543 23.061 1.00 90.44 96 ARG A CA 1
ATOM 723 C C . ARG A 1 96 ? -19.485 3.221 21.922 1.00 90.44 96 ARG A C 1
ATOM 725 O O . ARG A 1 96 ? -18.283 3.450 22.040 1.00 90.44 96 ARG A O 1
ATOM 732 N N . ARG A 1 97 ? -20.185 3.603 20.849 1.00 90.06 97 ARG A N 1
ATOM 733 C CA . ARG A 1 97 ? -19.585 4.297 19.699 1.00 90.06 97 ARG A CA 1
ATOM 734 C C . ARG A 1 97 ? -19.023 5.661 20.080 1.00 90.06 97 ARG A C 1
ATOM 736 O O . ARG A 1 97 ? -17.961 6.023 19.582 1.00 90.06 97 ARG A O 1
ATOM 743 N N . HIS A 1 98 ? -19.709 6.387 20.961 1.00 90.56 98 HIS A N 1
ATOM 744 C CA . HIS A 1 98 ? -19.276 7.685 21.466 1.00 90.56 98 HIS A CA 1
ATOM 745 C C . HIS A 1 98 ? -17.945 7.584 22.22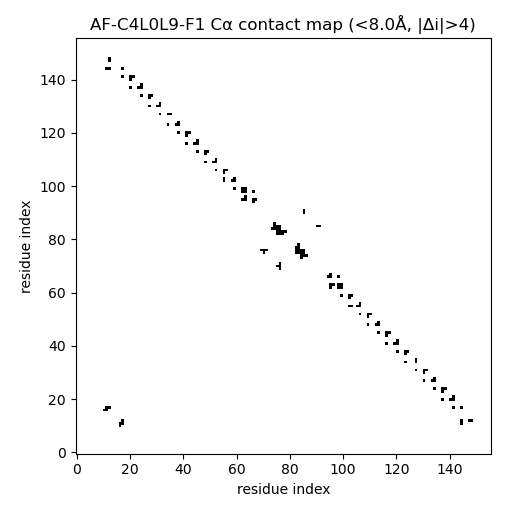5 1.00 90.56 98 HIS A C 1
ATOM 747 O O . HIS A 1 98 ? -17.032 8.350 21.934 1.00 90.56 98 HIS A O 1
ATOM 753 N N . VAL A 1 99 ? -17.790 6.591 23.109 1.00 91.19 99 VAL A N 1
ATOM 754 C CA . VAL A 1 99 ? -16.535 6.356 23.850 1.00 91.19 99 VAL A CA 1
ATOM 755 C C . VAL A 1 99 ? -15.369 6.029 22.908 1.00 91.19 99 VAL A C 1
ATOM 757 O O . VAL A 1 99 ? -14.246 6.461 23.142 1.00 91.19 99 VAL A O 1
ATOM 760 N N . SER A 1 100 ? -15.630 5.312 21.813 1.00 93.00 100 SER A N 1
ATOM 761 C CA . SER A 1 100 ? -14.621 4.976 20.796 1.00 93.00 100 SER A CA 1
ATOM 762 C C . SER A 1 100 ? -14.493 5.994 19.652 1.00 93.00 100 SER A C 1
ATOM 764 O O . SER A 1 100 ? -13.837 5.702 18.652 1.00 93.00 100 SER A O 1
ATOM 766 N N . ARG A 1 101 ? -15.153 7.158 19.734 1.00 93.94 101 ARG A N 1
ATOM 767 C CA . ARG A 1 101 ? -15.296 8.084 18.596 1.00 93.94 101 ARG A CA 1
ATOM 768 C C . ARG A 1 101 ? -13.950 8.544 18.041 1.00 93.94 101 ARG A C 1
ATOM 770 O O . ARG A 1 101 ? -13.764 8.527 16.828 1.00 93.94 101 ARG A O 1
ATOM 777 N N . GLU A 1 102 ? -13.044 8.948 18.922 1.00 93.94 102 GLU A N 1
ATOM 778 C CA . GLU A 1 102 ? -11.742 9.490 18.532 1.00 93.94 102 GLU A CA 1
ATOM 779 C C . GLU A 1 102 ? -10.856 8.422 17.855 1.00 93.94 102 GLU A C 1
ATOM 781 O O . GLU A 1 102 ? -10.498 8.611 16.691 1.00 93.94 102 GLU A O 1
ATOM 786 N N . PRO A 1 103 ? -10.622 7.238 18.460 1.00 93.06 103 PRO A N 1
ATOM 787 C CA . PRO A 1 103 ? -9.910 6.145 17.792 1.00 93.06 103 PRO A CA 1
ATOM 788 C C . PRO A 1 103 ? -10.537 5.699 16.466 1.00 93.06 103 PRO A C 1
ATOM 790 O O . PRO A 1 103 ? -9.820 5.356 15.533 1.00 93.06 103 PRO A O 1
ATOM 793 N N . ARG A 1 104 ? -11.872 5.724 16.336 1.00 92.06 104 ARG A N 1
ATOM 794 C CA . ARG A 1 104 ? -12.557 5.410 15.067 1.00 92.06 104 ARG A CA 1
ATOM 795 C C . ARG A 1 104 ? -12.279 6.449 13.981 1.00 92.06 104 ARG A C 1
ATOM 797 O O . ARG A 1 104 ? -12.125 6.083 12.817 1.00 92.06 104 ARG A O 1
ATOM 804 N N . SER A 1 105 ? -12.214 7.728 14.347 1.00 95.19 105 SER A N 1
ATOM 805 C CA . SER A 1 105 ? -11.843 8.797 13.416 1.00 95.19 105 SER A CA 1
ATOM 806 C C . SER A 1 105 ? -10.409 8.609 12.921 1.00 95.19 105 SER A C 1
ATOM 808 O O . SER A 1 105 ? -10.153 8.697 11.723 1.00 95.19 105 SER A O 1
ATOM 810 N N . GLN A 1 106 ? -9.490 8.283 13.832 1.00 94.56 106 GLN A N 1
ATOM 811 C CA . GLN A 1 106 ? -8.095 7.993 13.498 1.00 94.56 106 GLN A CA 1
ATOM 812 C C . GLN A 1 106 ? -7.971 6.748 12.613 1.00 94.56 106 GLN A C 1
ATOM 814 O O . GLN A 1 106 ? -7.276 6.787 11.601 1.00 94.56 106 GLN A O 1
ATOM 819 N N . LEU A 1 107 ? -8.707 5.677 12.929 1.00 94.50 107 LEU A N 1
ATOM 820 C CA . LEU A 1 107 ? -8.757 4.469 12.105 1.00 94.50 107 LEU A CA 1
ATOM 821 C C . LEU A 1 107 ? -9.231 4.779 10.678 1.00 94.50 107 LEU A C 1
ATOM 823 O O . LEU A 1 107 ? -8.601 4.338 9.726 1.00 94.50 107 LEU A O 1
ATOM 827 N N . THR A 1 108 ? -10.274 5.601 10.529 1.00 95.06 108 THR A N 1
ATOM 828 C CA . THR A 1 108 ? -10.785 6.011 9.208 1.00 95.06 108 THR A CA 1
ATOM 829 C C . THR A 1 108 ? -9.726 6.776 8.405 1.00 95.06 108 THR A C 1
ATOM 831 O O . THR A 1 108 ? -9.604 6.579 7.198 1.00 95.06 108 THR A O 1
ATOM 834 N N . SER A 1 109 ? -8.936 7.633 9.064 1.00 95.62 109 SER A N 1
ATOM 835 C CA . SER A 1 109 ? -7.823 8.339 8.415 1.00 95.62 109 SER A CA 1
ATOM 836 C C . SER A 1 109 ? -6.758 7.366 7.914 1.00 95.62 109 SER A C 1
ATOM 838 O O . SER A 1 109 ? -6.350 7.448 6.762 1.00 95.62 109 SER A O 1
ATOM 840 N N . ILE A 1 110 ? -6.354 6.405 8.749 1.00 95.19 110 ILE A N 1
ATOM 841 C CA . ILE A 1 110 ? -5.343 5.405 8.382 1.00 95.19 110 ILE A CA 1
ATOM 842 C C . ILE A 1 110 ? -5.843 4.501 7.252 1.00 95.19 110 ILE A C 1
ATOM 844 O O . ILE A 1 110 ? -5.069 4.137 6.372 1.00 95.19 110 ILE A O 1
ATOM 848 N N . GLU A 1 111 ? -7.126 4.139 7.244 1.00 94.19 111 GLU A N 1
ATOM 849 C CA . GLU A 1 111 ? -7.732 3.370 6.152 1.00 94.19 111 GLU A CA 1
ATOM 850 C C . GLU A 1 111 ? -7.711 4.146 4.827 1.00 94.19 111 GLU A C 1
ATOM 852 O O . GLU A 1 111 ? -7.438 3.558 3.777 1.00 94.19 111 GLU A O 1
ATOM 857 N N . ALA A 1 112 ? -7.938 5.463 4.866 1.00 96.00 112 ALA A N 1
ATOM 858 C CA . ALA A 1 112 ? -7.815 6.320 3.690 1.00 96.00 112 ALA A CA 1
ATOM 859 C C . ALA A 1 112 ? -6.361 6.399 3.192 1.00 96.00 112 ALA A C 1
ATOM 861 O O . ALA A 1 112 ? -6.116 6.218 1.996 1.00 96.00 112 ALA A O 1
ATOM 862 N N . ASP A 1 113 ? -5.401 6.586 4.101 1.00 95.25 113 ASP A N 1
ATOM 863 C CA . ASP A 1 113 ? -3.970 6.593 3.773 1.00 95.25 113 ASP A CA 1
ATOM 864 C C . ASP A 1 113 ? -3.533 5.247 3.173 1.00 95.25 113 ASP A C 1
ATOM 866 O O . ASP A 1 113 ? -2.799 5.195 2.186 1.00 95.25 113 ASP A O 1
ATOM 870 N N . LEU A 1 114 ? -4.034 4.136 3.718 1.00 95.50 114 LEU A N 1
ATOM 871 C CA . LEU A 1 114 ? -3.754 2.791 3.226 1.00 95.50 114 LEU A CA 1
ATOM 872 C C . LEU A 1 114 ? -4.294 2.589 1.806 1.00 95.50 114 LEU A C 1
ATOM 874 O O . LEU A 1 114 ? -3.568 2.083 0.950 1.00 95.50 114 LEU A O 1
ATOM 878 N N . ALA A 1 115 ? -5.520 3.036 1.525 1.00 94.75 115 ALA A N 1
ATOM 879 C CA . ALA A 1 115 ? -6.088 2.991 0.179 1.00 94.75 115 ALA A CA 1
ATOM 880 C C . ALA A 1 115 ? -5.275 3.836 -0.818 1.00 94.75 115 ALA A C 1
ATOM 882 O O . ALA A 1 115 ? -5.048 3.423 -1.959 1.00 94.75 115 ALA A O 1
ATOM 883 N N . GLN A 1 116 ? -4.789 5.002 -0.385 1.00 95.50 116 GLN A N 1
ATOM 884 C CA . GLN A 1 116 ? -3.916 5.842 -1.200 1.00 95.50 116 GLN A CA 1
ATOM 885 C 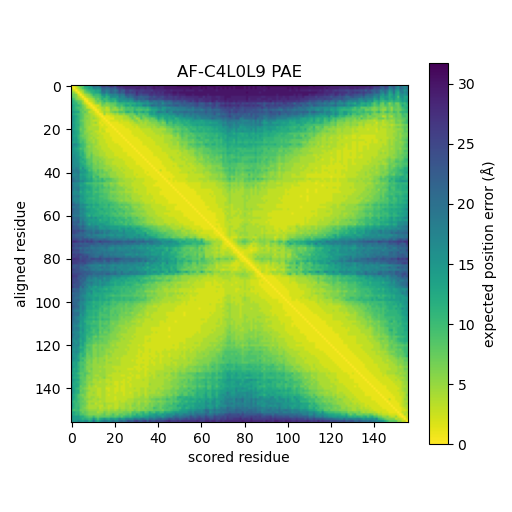C . GLN A 1 116 ? -2.587 5.141 -1.511 1.00 95.50 116 GLN A C 1
ATOM 887 O O . GLN A 1 116 ? -2.171 5.118 -2.672 1.00 95.50 116 GLN A O 1
ATOM 892 N N . VAL A 1 117 ? -1.940 4.541 -0.510 1.00 94.75 117 VAL A N 1
ATOM 893 C CA . VAL A 1 117 ? -0.686 3.793 -0.698 1.00 94.75 117 VAL A CA 1
ATOM 894 C C . VAL A 1 117 ? -0.896 2.591 -1.621 1.00 94.75 117 VAL A C 1
ATOM 896 O O . VAL A 1 117 ? -0.063 2.329 -2.484 1.00 94.75 117 VAL A O 1
ATOM 899 N N . GLU A 1 118 ? -2.017 1.879 -1.514 1.00 93.81 118 GLU A N 1
ATOM 900 C CA . GLU A 1 118 ? -2.326 0.758 -2.411 1.00 93.81 118 GLU A CA 1
ATOM 901 C C . GLU A 1 118 ? -2.501 1.203 -3.869 1.00 93.81 118 GLU A C 1
ATOM 903 O O . GLU A 1 118 ? -1.993 0.540 -4.778 1.00 93.81 118 GLU A O 1
ATOM 908 N N . CYS A 1 119 ? -3.132 2.357 -4.097 1.00 94.69 119 CYS A N 1
ATOM 909 C CA . CYS A 1 119 ? -3.215 2.965 -5.424 1.00 94.69 119 CYS A CA 1
ATOM 910 C C . CYS A 1 119 ? -1.824 3.340 -5.963 1.00 94.69 119 CYS A C 1
ATOM 912 O O . CYS A 1 119 ? -1.495 3.031 -7.109 1.00 94.69 119 CYS A O 1
ATOM 914 N N . GLN A 1 120 ? -0.970 3.940 -5.128 1.00 93.56 120 GLN A N 1
ATOM 915 C CA . GLN A 1 120 ? 0.403 4.279 -5.511 1.00 93.56 120 GLN A CA 1
ATOM 916 C C . GLN A 1 120 ? 1.223 3.036 -5.868 1.00 93.56 120 GLN A C 1
ATOM 918 O O . GLN A 1 120 ? 1.886 3.028 -6.902 1.00 93.56 120 GLN A O 1
ATOM 923 N N . ILE A 1 121 ? 1.128 1.966 -5.075 1.00 93.62 121 ILE A N 1
ATOM 924 C CA . ILE A 1 121 ? 1.794 0.689 -5.365 1.00 93.62 121 ILE A CA 1
ATOM 925 C C . ILE A 1 121 ? 1.325 0.128 -6.712 1.00 93.62 121 ILE A C 1
ATOM 927 O O . ILE A 1 121 ? 2.150 -0.358 -7.484 1.00 93.62 121 ILE A O 1
ATOM 931 N N . ALA A 1 122 ? 0.024 0.190 -7.013 1.00 92.62 122 ALA A N 1
ATOM 932 C CA . ALA A 1 122 ? -0.504 -0.273 -8.296 1.00 92.62 122 ALA A CA 1
ATOM 933 C C . ALA A 1 122 ? 0.086 0.524 -9.472 1.00 92.62 122 ALA A C 1
ATOM 935 O O . ALA A 1 122 ? 0.629 -0.067 -10.401 1.00 92.62 122 ALA A O 1
ATOM 936 N N . LEU A 1 123 ? 0.085 1.857 -9.382 1.00 93.19 123 LEU A N 1
ATOM 937 C CA . LEU A 1 123 ? 0.673 2.727 -10.406 1.00 93.19 123 LEU A CA 1
ATOM 938 C C . LEU A 1 123 ? 2.181 2.489 -10.586 1.00 93.19 123 LEU A C 1
ATOM 940 O O . LEU A 1 123 ? 2.684 2.484 -11.709 1.00 93.1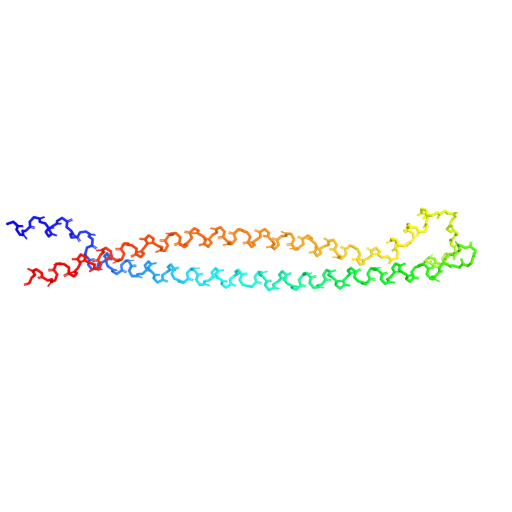9 123 LEU A O 1
ATOM 944 N N . MET A 1 124 ? 2.913 2.280 -9.489 1.00 92.88 124 MET A N 1
ATOM 945 C CA . MET A 1 124 ? 4.346 1.980 -9.538 1.00 92.88 124 MET A CA 1
ATOM 946 C C . MET A 1 124 ? 4.624 0.629 -10.205 1.00 92.88 124 MET A C 1
ATOM 948 O O . MET A 1 124 ? 5.588 0.518 -10.960 1.00 92.88 124 MET A O 1
ATOM 952 N N . LYS A 1 125 ? 3.775 -0.382 -9.981 1.00 91.06 125 LYS A N 1
ATOM 953 C CA . LYS A 1 125 ? 3.880 -1.682 -10.662 1.00 91.06 125 LYS A CA 1
ATOM 954 C C . LYS A 1 125 ? 3.641 -1.570 -12.158 1.00 91.06 125 LYS A C 1
ATOM 956 O O . LYS A 1 125 ? 4.446 -2.092 -12.922 1.00 91.06 125 LYS A O 1
ATOM 961 N N . ASP A 1 126 ? 2.609 -0.839 -12.567 1.00 93.06 126 ASP A N 1
ATOM 962 C CA . ASP A 1 126 ? 2.347 -0.599 -13.988 1.00 93.06 126 ASP A CA 1
ATOM 963 C C . ASP A 1 126 ? 3.549 0.096 -14.646 1.00 93.06 126 ASP A C 1
ATOM 965 O O . ASP A 1 126 ? 4.009 -0.295 -15.721 1.00 93.06 126 ASP A O 1
ATOM 969 N N . ARG A 1 127 ? 4.126 1.096 -13.965 1.00 91.06 127 ARG A N 1
ATOM 970 C CA . ARG A 1 127 ? 5.340 1.780 -14.428 1.00 91.06 127 ARG A CA 1
ATOM 971 C C . ARG A 1 127 ? 6.543 0.836 -14.510 1.00 91.06 127 ARG A C 1
ATOM 973 O O . ARG A 1 127 ? 7.302 0.915 -15.476 1.00 91.06 127 ARG A O 1
ATOM 980 N N . TRP A 1 128 ? 6.717 -0.046 -13.528 1.00 91.19 128 TRP A N 1
ATOM 981 C CA . TRP A 1 128 ? 7.776 -1.054 -13.527 1.00 91.19 128 TRP A CA 1
ATOM 982 C C . TRP A 1 128 ? 7.630 -2.031 -14.698 1.00 91.19 128 TRP A C 1
ATOM 984 O O . TRP A 1 128 ? 8.611 -2.289 -15.394 1.00 91.19 128 TRP A O 1
ATOM 994 N N . ASP A 1 129 ? 6.418 -2.512 -14.977 1.00 91.06 129 ASP A N 1
ATOM 995 C CA . ASP A 1 129 ? 6.151 -3.409 -16.105 1.00 91.06 129 ASP A CA 1
ATOM 996 C C . ASP A 1 129 ? 6.450 -2.733 -17.451 1.00 91.06 129 ASP A C 1
ATOM 998 O O . ASP A 1 129 ? 7.095 -3.332 -18.318 1.00 91.06 129 ASP A O 1
ATOM 1002 N N . ILE A 1 130 ? 6.054 -1.465 -17.615 1.00 90.81 130 ILE A N 1
ATOM 1003 C CA . ILE A 1 130 ? 6.371 -0.666 -18.810 1.00 90.81 130 ILE A CA 1
ATOM 1004 C C . ILE A 1 130 ? 7.886 -0.528 -18.984 1.00 90.81 130 ILE A C 1
ATOM 1006 O O . ILE A 1 130 ? 8.415 -0.754 -20.076 1.00 90.81 130 ILE A O 1
ATOM 1010 N N . LEU A 1 131 ? 8.604 -0.176 -17.916 1.00 90.38 131 LEU A N 1
ATOM 1011 C CA . LEU A 1 131 ? 10.055 -0.014 -17.980 1.00 90.38 131 LEU A CA 1
ATOM 1012 C C . LEU A 1 131 ? 10.761 -1.326 -18.258 1.00 90.38 131 LEU A C 1
ATOM 1014 O O . LEU A 1 131 ? 11.650 -1.358 -19.096 1.00 90.38 131 LEU A O 1
ATOM 1018 N N . LYS A 1 132 ? 10.326 -2.424 -17.645 1.00 91.44 132 LYS A N 1
ATOM 1019 C CA . LYS A 1 132 ? 10.870 -3.751 -17.917 1.00 91.44 132 LYS A CA 1
ATOM 1020 C C . LYS A 1 132 ? 10.713 -4.137 -19.388 1.00 91.44 132 LYS A C 1
ATOM 1022 O O . LYS A 1 132 ? 11.658 -4.640 -19.993 1.00 91.44 132 LYS A O 1
ATOM 1027 N N . GLN A 1 133 ? 9.550 -3.875 -19.987 1.00 90.75 133 GLN A N 1
ATOM 1028 C CA . GLN A 1 133 ? 9.346 -4.095 -21.421 1.00 90.75 133 GLN A CA 1
ATOM 1029 C C . GLN A 1 133 ? 10.278 -3.218 -22.269 1.00 90.75 133 GLN A C 1
ATOM 1031 O O . GLN A 1 133 ? 10.879 -3.715 -23.220 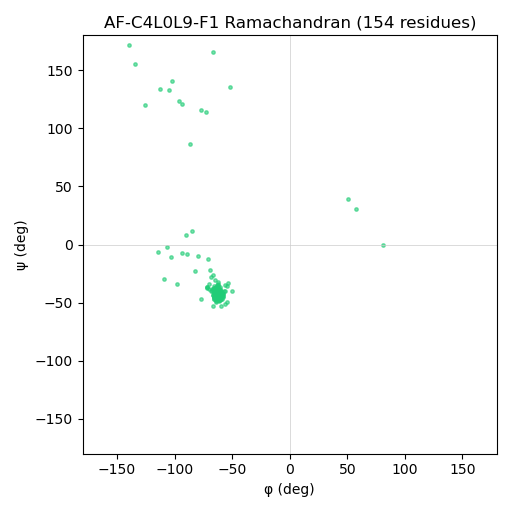1.00 90.75 133 GLN A O 1
ATOM 1036 N N . SER A 1 134 ? 10.444 -1.945 -21.902 1.00 88.81 134 SER A N 1
ATOM 1037 C CA . SER A 1 134 ? 11.382 -1.032 -22.564 1.00 88.81 134 SER A CA 1
ATOM 1038 C C . SER A 1 134 ? 12.832 -1.523 -22.465 1.00 88.81 134 SER A C 1
ATOM 1040 O O . SER A 1 134 ? 13.530 -1.604 -23.476 1.00 88.81 134 SER A O 1
ATOM 1042 N N . THR A 1 135 ? 13.274 -1.942 -21.278 1.00 91.12 135 THR A N 1
ATOM 1043 C CA . THR A 1 135 ? 14.618 -2.481 -21.040 1.00 91.12 135 THR A CA 1
ATOM 1044 C C . THR A 1 135 ? 14.872 -3.733 -21.873 1.00 91.12 135 THR A C 1
ATOM 1046 O O . THR A 1 135 ? 15.920 -3.828 -22.505 1.00 91.12 135 THR A O 1
ATOM 1049 N N . ASN A 1 136 ? 13.896 -4.641 -21.988 1.00 89.62 136 ASN A N 1
ATOM 1050 C CA . ASN A 1 136 ? 14.014 -5.821 -22.852 1.00 89.62 136 ASN A CA 1
ATOM 1051 C C . ASN A 1 136 ? 14.217 -5.446 -24.334 1.00 89.62 136 ASN A C 1
ATOM 1053 O O . ASN A 1 136 ? 14.959 -6.118 -25.051 1.00 89.62 136 ASN A O 1
ATOM 1057 N N . LEU A 1 137 ? 13.573 -4.375 -24.817 1.00 90.19 137 LEU A N 1
ATOM 1058 C CA . LEU A 1 137 ? 13.769 -3.886 -26.188 1.00 90.19 137 LEU A CA 1
ATOM 1059 C C . LEU A 1 137 ? 15.170 -3.292 -26.384 1.00 90.19 137 LEU A C 1
ATOM 1061 O O . LEU A 1 137 ? 15.794 -3.517 -27.424 1.00 90.19 137 LEU A O 1
ATOM 1065 N N . ILE A 1 138 ? 15.671 -2.553 -25.390 1.00 90.50 138 ILE A N 1
ATOM 1066 C CA . ILE A 1 138 ? 17.032 -2.003 -25.397 1.00 90.50 138 ILE A CA 1
ATOM 1067 C C . ILE A 1 138 ? 18.057 -3.144 -25.385 1.00 90.50 138 ILE A C 1
ATOM 1069 O O . ILE A 1 138 ? 18.982 -3.134 -26.196 1.00 90.50 138 ILE A O 1
ATOM 1073 N N . GLU A 1 139 ? 17.860 -4.160 -24.545 1.00 88.81 139 GLU A N 1
ATOM 1074 C CA . GLU A 1 139 ? 18.709 -5.352 -24.486 1.00 88.81 139 GLU A CA 1
ATOM 1075 C C . GLU A 1 139 ? 18.713 -6.099 -25.825 1.00 88.81 139 GLU A C 1
ATOM 1077 O O . GLU A 1 139 ? 19.778 -6.404 -26.360 1.00 88.81 139 GLU A O 1
ATOM 1082 N N . ALA A 1 140 ? 17.543 -6.321 -26.434 1.00 90.44 140 ALA A N 1
ATOM 1083 C CA . ALA A 1 140 ? 17.442 -6.950 -27.749 1.00 90.44 140 ALA A CA 1
ATOM 1084 C C . ALA A 1 140 ? 18.191 -6.151 -28.831 1.00 90.44 140 ALA A C 1
ATOM 1086 O O . ALA A 1 140 ? 18.872 -6.731 -29.684 1.00 90.44 140 ALA A O 1
ATOM 1087 N N . ARG A 1 141 ? 18.115 -4.813 -28.785 1.00 88.00 141 ARG A N 1
ATOM 1088 C CA . ARG A 1 141 ? 18.861 -3.931 -29.692 1.00 88.00 141 ARG A CA 1
ATOM 1089 C C . ARG A 1 141 ? 20.369 -4.024 -29.463 1.00 88.00 141 ARG A C 1
ATOM 1091 O O . ARG A 1 141 ? 21.108 -4.170 -30.438 1.00 88.00 141 ARG A O 1
ATOM 1098 N N . ALA A 1 142 ? 20.818 -3.966 -28.211 1.00 88.69 142 ALA A N 1
ATOM 1099 C CA . ALA A 1 142 ? 22.224 -4.105 -27.841 1.00 88.69 142 ALA A CA 1
ATOM 1100 C C . ALA A 1 142 ? 22.776 -5.472 -28.272 1.00 88.69 142 ALA A C 1
ATOM 1102 O O . ALA A 1 142 ? 23.855 -5.564 -28.859 1.00 88.69 142 ALA A O 1
ATOM 1103 N N . TRP A 1 143 ? 21.995 -6.535 -28.076 1.00 89.38 143 TRP A N 1
ATOM 1104 C CA . TRP A 1 143 ? 22.343 -7.893 -28.477 1.00 89.38 143 TRP A CA 1
ATOM 1105 C C . TRP A 1 143 ? 22.487 -8.028 -29.996 1.00 89.38 143 TRP A C 1
ATOM 1107 O O . TRP A 1 143 ? 23.480 -8.590 -30.470 1.00 89.38 143 TRP A O 1
ATOM 1117 N N . ALA A 1 144 ? 21.543 -7.473 -30.764 1.00 87.81 144 ALA A N 1
ATOM 1118 C CA . ALA A 1 144 ? 21.599 -7.455 -32.224 1.00 87.81 144 ALA A CA 1
ATOM 1119 C C . ALA A 1 144 ? 22.807 -6.655 -32.740 1.00 87.81 144 ALA A C 1
ATOM 1121 O O . ALA A 1 144 ? 23.515 -7.118 -33.638 1.00 87.81 144 ALA A O 1
ATOM 1122 N N . GLN A 1 145 ? 23.087 -5.490 -32.145 1.00 87.06 145 GLN A N 1
ATOM 1123 C CA . GLN A 1 145 ? 24.274 -4.687 -32.453 1.00 87.06 145 GLN A CA 1
ATOM 1124 C C . GLN A 1 145 ? 25.574 -5.444 -32.154 1.00 87.06 145 GLN A C 1
ATOM 1126 O O . GLN A 1 145 ? 26.450 -5.514 -33.016 1.00 87.06 145 GLN A O 1
ATOM 1131 N N . GLY A 1 146 ? 25.691 -6.063 -30.978 1.00 86.38 146 GLY A N 1
ATOM 1132 C CA . GLY A 1 146 ? 26.868 -6.842 -30.590 1.00 86.38 146 GLY A CA 1
ATOM 1133 C C . GLY A 1 146 ? 27.111 -8.049 -31.501 1.00 86.38 146 GLY A C 1
ATOM 1134 O O . GLY A 1 146 ? 28.243 -8.295 -31.923 1.00 86.38 146 GLY A O 1
ATOM 1135 N N . HIS A 1 147 ? 26.052 -8.772 -31.880 1.00 87.56 147 HIS A N 1
ATOM 1136 C CA . HIS A 1 147 ? 26.152 -9.893 -32.821 1.00 87.56 147 HIS A CA 1
ATOM 1137 C C . HIS A 1 147 ? 26.575 -9.443 -34.217 1.00 87.56 147 HIS A C 1
ATOM 1139 O O . HIS A 1 147 ? 27.398 -10.103 -34.851 1.00 87.56 147 HIS A O 1
ATOM 1145 N N . LEU A 1 148 ? 26.053 -8.312 -34.686 1.00 85.56 148 LEU A N 1
ATOM 1146 C CA . LEU A 1 148 ? 26.434 -7.736 -35.968 1.00 85.56 148 LEU A CA 1
ATOM 1147 C C . LEU A 1 148 ? 27.904 -7.295 -35.974 1.00 85.56 148 LEU A C 1
ATOM 1149 O O . LEU A 1 148 ? 28.623 -7.604 -36.923 1.00 85.56 148 LEU A O 1
ATOM 1153 N N . LEU A 1 149 ? 28.377 -6.654 -34.901 1.00 84.94 149 LEU A N 1
ATOM 1154 C CA . LEU A 1 149 ? 29.791 -6.303 -34.731 1.00 84.94 149 LEU A CA 1
ATOM 1155 C C . LEU A 1 149 ? 30.685 -7.549 -34.755 1.00 84.94 149 LEU A C 1
ATOM 1157 O O . LEU A 1 149 ? 31.654 -7.585 -35.509 1.00 84.94 149 LEU A O 1
ATOM 1161 N N . LYS A 1 150 ? 30.317 -8.602 -34.014 1.00 85.69 150 LYS A N 1
ATOM 1162 C CA . LYS A 1 150 ? 31.035 -9.888 -33.996 1.00 85.69 150 LYS A CA 1
ATOM 1163 C C . LYS A 1 150 ? 31.048 -10.581 -35.365 1.00 85.69 150 LYS A C 1
ATOM 1165 O O . LYS A 1 150 ? 32.040 -11.189 -35.768 1.00 85.69 150 LYS A O 1
ATOM 1170 N N . PHE A 1 151 ? 29.942 -10.509 -36.100 1.00 83.88 151 PHE A N 1
ATOM 1171 C CA . PHE A 1 151 ? 29.849 -11.061 -37.448 1.00 83.88 151 PHE A CA 1
ATOM 1172 C C . PHE A 1 151 ? 30.760 -10.314 -38.426 1.00 83.88 151 PHE A C 1
ATOM 1174 O O . PHE A 1 151 ? 31.456 -10.939 -39.221 1.00 83.88 151 PHE A O 1
ATOM 1181 N N . LEU A 1 152 ? 30.795 -8.984 -38.350 1.00 80.06 152 LEU A N 1
ATOM 1182 C CA . LEU A 1 152 ? 31.655 -8.171 -39.206 1.00 80.06 152 LEU A CA 1
ATOM 1183 C C . LEU A 1 152 ? 33.135 -8.332 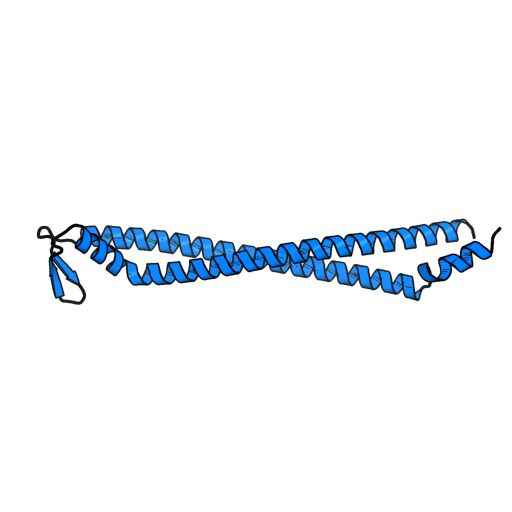-38.845 1.00 80.06 152 LEU A C 1
ATOM 1185 O O . LEU A 1 152 ? 33.958 -8.449 -39.747 1.00 80.06 152 LEU A O 1
ATOM 1189 N N . SER A 1 153 ? 33.470 -8.434 -37.556 1.00 80.38 153 SER A N 1
ATOM 1190 C CA . SER A 1 153 ? 34.849 -8.654 -37.104 1.00 80.38 153 SER A CA 1
ATOM 1191 C C . SER A 1 153 ? 35.394 -10.043 -37.438 1.00 80.38 153 SER A C 1
ATOM 1193 O O . SER A 1 153 ? 36.601 -10.218 -37.462 1.00 80.38 153 SER A O 1
ATOM 1195 N N . SER A 1 154 ? 34.532 -11.042 -37.660 1.00 77.56 154 SER A N 1
ATOM 1196 C CA . SER A 1 154 ? 34.947 -12.398 -38.067 1.00 77.56 154 SER A CA 1
ATOM 1197 C C . SER A 1 154 ? 35.055 -12.582 -39.586 1.00 77.56 154 SER A C 1
ATOM 1199 O O . SER A 1 154 ? 35.510 -13.629 -40.042 1.00 77.56 154 SER A O 1
ATOM 1201 N N . LYS A 1 155 ? 34.622 -11.585 -40.369 1.00 63.59 155 LYS A N 1
ATOM 1202 C CA . LYS A 1 155 ? 34.726 -11.553 -41.837 1.00 63.59 155 LYS A CA 1
ATOM 1203 C C . LYS A 1 155 ? 35.838 -10.642 -42.371 1.00 63.59 155 LYS A C 1
ATOM 1205 O O . LYS A 1 155 ? 36.078 -10.677 -43.579 1.00 63.59 155 LYS A O 1
ATOM 1210 N N . GLY A 1 156 ? 36.437 -9.812 -41.517 1.00 52.72 156 GLY A N 1
ATOM 1211 C CA . GLY A 1 156 ? 37.666 -9.061 -41.803 1.00 52.72 156 GLY A CA 1
ATOM 1212 C C . GLY A 1 156 ? 38.889 -9.878 -41.427 1.00 52.72 156 GLY A C 1
ATOM 1213 O O . GLY A 1 156 ? 39.905 -9.728 -42.136 1.00 52.72 156 GLY A O 1
#

Radius of gyration: 32.38 Å; Cα contacts (8 Å, |Δi|>4): 90; chains: 1; bounding box: 71×28×90 Å

Secondary structure (DSSP, 8-state):
--SHHHHHHHHHH-HHHHHHHHHHHHHHHHHHHHHHHHHHHHHHHHHHHHHHHHHHHHHHHHHHHHHHHTS-TTSEEEETTEEEE--SHHHHHHHHHHHTHHHHHHHHHHHHHHHHHHHHHHHHHHHHHHHHHHHHHHHHHHHHHHHHHHHHHTT-

pLDDT: mean 87.13, std 10.31, range [44.19, 96.56]

Nearest PDB structures (foldseek):
  6pyr-assembly1_B  TM=7.363E-01  e=9.954E-01  Homo sapiens
  8tzl-assembly1_E  TM=6.901E-01  e=1.817E+00  Vibrio cholerae
  4ovu-assembly1_B  TM=4.581E-01  e=6.150E-01  Homo sapiens
  8ilv-assembly1_B  TM=3.618E-01  e=4.286E-01  Homo sapiens
  5y06-assembly1_A  TM=3.691E-01  e=2.608E+00  Mycolicibacterium smegmatis MC2 155

Sequence (156 aa):
MSTLQIGSYSHIIKPENVESVNTMVDAALSDLVAIEKEVGEAYGNRAELVKAAKQLEGEIKLLEAGAFMKIGVDNTVEIDGNKVKLANAEMRDMYRRHVSREPRSQLTSIEADLAQVECQIALMKDRWDILKQSTNLIEARAWAQGHLLKFLSSKG

Mean predicted aligned error: 8.8 Å